Protein AF-A0A2J0KK54-F1 (afdb_monomer_lite)

Structure (mmCIF, N/CA/C/O backbone):
data_AF-A0A2J0KK54-F1
#
_entry.id   AF-A0A2J0KK54-F1
#
loop_
_atom_site.group_PDB
_atom_site.id
_atom_site.type_symbol
_atom_site.label_atom_id
_atom_site.label_alt_id
_atom_site.label_comp_id
_atom_site.label_asym_id
_atom_site.label_entity_id
_atom_site.label_seq_id
_atom_site.pdbx_PDB_ins_code
_atom_site.Cartn_x
_atom_site.Cartn_y
_atom_site.Cartn_z
_atom_site.occupancy
_atom_site.B_iso_or_equiv
_atom_site.auth_seq_id
_atom_site.auth_comp_id
_atom_site.auth_asym_id
_atom_site.auth_atom_id
_atom_site.pdbx_PDB_model_num
ATOM 1 N N . MET A 1 1 ? 7.291 -16.456 -18.354 1.00 47.00 1 MET A N 1
ATOM 2 C CA . MET A 1 1 ? 6.217 -15.866 -17.521 1.00 47.00 1 MET A CA 1
ATOM 3 C C . MET A 1 1 ? 6.483 -14.380 -17.342 1.00 47.00 1 MET A C 1
ATOM 5 O O . MET A 1 1 ? 7.557 -14.022 -16.874 1.00 47.00 1 MET A O 1
ATOM 9 N N . LYS A 1 2 ? 5.552 -13.510 -17.748 1.00 59.16 2 LYS A N 1
ATOM 10 C CA . LYS A 1 2 ? 5.652 -12.063 -17.513 1.00 59.16 2 LYS A CA 1
ATOM 11 C C . LYS A 1 2 ? 5.188 -11.801 -16.078 1.00 59.16 2 LYS A C 1
ATOM 13 O O . LYS A 1 2 ? 4.005 -11.933 -15.786 1.00 59.16 2 LYS A O 1
ATOM 18 N N . TYR A 1 3 ? 6.119 -11.526 -15.168 1.00 72.19 3 TYR A N 1
ATOM 19 C CA . TYR A 1 3 ? 5.769 -11.178 -13.793 1.00 72.19 3 TYR A CA 1
ATOM 20 C C . TYR A 1 3 ? 5.178 -9.764 -13.768 1.00 72.19 3 TYR A C 1
ATOM 22 O O . TYR A 1 3 ? 5.892 -8.787 -13.978 1.00 72.19 3 TYR A O 1
ATOM 30 N N . ASP A 1 4 ? 3.874 -9.658 -13.512 1.00 86.12 4 ASP A N 1
ATOM 31 C CA . ASP A 1 4 ? 3.147 -8.388 -13.393 1.00 86.12 4 ASP A CA 1
ATOM 32 C C . ASP A 1 4 ? 3.416 -7.737 -12.022 1.00 86.12 4 ASP A C 1
ATOM 34 O O . ASP A 1 4 ? 2.584 -7.752 -11.110 1.00 86.12 4 ASP A O 1
ATOM 38 N N . LEU A 1 5 ? 4.651 -7.258 -11.829 1.00 86.94 5 LEU A N 1
ATOM 39 C CA . LEU A 1 5 ? 5.061 -6.599 -10.587 1.00 86.94 5 LEU A CA 1
ATOM 40 C C . LEU A 1 5 ? 4.282 -5.301 -10.354 1.00 86.94 5 LEU A C 1
ATOM 42 O O . LEU A 1 5 ? 3.893 -5.050 -9.218 1.00 86.94 5 LEU A O 1
ATOM 46 N N . GLU A 1 6 ? 4.013 -4.525 -11.403 1.00 88.62 6 GLU A N 1
ATOM 47 C CA . GLU A 1 6 ? 3.280 -3.260 -11.313 1.00 88.62 6 GLU A CA 1
ATOM 48 C C . GLU A 1 6 ? 1.896 -3.447 -10.680 1.00 88.62 6 GLU A C 1
ATOM 50 O O . GLU A 1 6 ? 1.518 -2.768 -9.723 1.00 88.62 6 GLU A O 1
ATOM 55 N N . ASN A 1 7 ? 1.127 -4.419 -11.166 1.00 90.88 7 ASN A N 1
ATOM 56 C CA . ASN A 1 7 ? -0.201 -4.669 -10.626 1.00 90.88 7 ASN A CA 1
ATOM 57 C C . ASN A 1 7 ? -0.139 -5.245 -9.207 1.00 90.88 7 ASN A C 1
ATOM 59 O O . ASN A 1 7 ? -1.011 -4.959 -8.386 1.00 90.88 7 ASN A O 1
ATOM 63 N N . ARG A 1 8 ? 0.890 -6.041 -8.893 1.00 93.62 8 ARG A N 1
ATOM 64 C CA . ARG A 1 8 ? 1.095 -6.592 -7.545 1.00 93.62 8 ARG A CA 1
ATOM 65 C C . ARG A 1 8 ? 1.418 -5.500 -6.531 1.00 93.62 8 ARG A C 1
ATOM 67 O O . ARG A 1 8 ? 0.791 -5.481 -5.473 1.00 93.62 8 ARG A O 1
ATOM 74 N N . THR A 1 9 ? 2.336 -4.586 -6.845 1.00 94.12 9 THR A N 1
ATOM 75 C CA . THR A 1 9 ? 2.688 -3.471 -5.952 1.00 94.12 9 THR A CA 1
ATOM 76 C C . THR A 1 9 ? 1.497 -2.535 -5.757 1.00 94.12 9 THR A C 1
ATOM 78 O O . THR A 1 9 ? 1.165 -2.205 -4.620 1.00 94.12 9 THR A O 1
ATOM 81 N N . ARG A 1 10 ? 0.749 -2.226 -6.825 1.00 92.62 10 ARG A N 1
ATOM 82 C CA . ARG A 1 10 ? -0.490 -1.434 -6.749 1.00 92.62 10 ARG A CA 1
ATOM 83 C C . ARG A 1 10 ? -1.567 -2.085 -5.876 1.00 92.62 10 ARG A C 1
ATOM 85 O O . ARG A 1 10 ? -2.161 -1.416 -5.027 1.00 92.62 10 ARG A O 1
ATOM 92 N N . LYS A 1 11 ? -1.833 -3.384 -6.062 1.00 96.06 11 LYS A N 1
ATOM 93 C CA . LYS A 1 11 ? -2.813 -4.131 -5.249 1.00 96.06 11 LYS A CA 1
ATOM 94 C C . LYS A 1 11 ? -2.405 -4.170 -3.778 1.00 96.06 11 LYS A C 1
ATOM 96 O O . LYS A 1 11 ? -3.257 -3.969 -2.916 1.00 96.06 11 LYS A O 1
ATOM 101 N N . PHE A 1 12 ? -1.119 -4.375 -3.501 1.00 95.69 12 PHE A N 1
ATOM 102 C CA . PHE A 1 12 ? -0.582 -4.369 -2.144 1.00 95.69 12 PHE A CA 1
ATOM 103 C C . PHE A 1 12 ? -0.790 -3.016 -1.447 1.00 95.69 12 PHE A C 1
ATOM 105 O O . PHE A 1 12 ? -1.383 -2.977 -0.369 1.00 95.69 12 PHE A O 1
ATOM 112 N N . SER A 1 13 ? -0.403 -1.902 -2.080 1.00 94.75 13 SER A N 1
ATOM 113 C CA . SER A 1 13 ? -0.601 -0.562 -1.509 1.00 94.75 13 SER A CA 1
ATOM 114 C C . SER A 1 13 ? -2.079 -0.267 -1.232 1.00 94.75 13 SER A C 1
ATOM 116 O O . SER A 1 13 ? -2.425 0.216 -0.153 1.00 94.75 13 SER A O 1
ATOM 118 N N . LYS A 1 14 ? -2.973 -0.627 -2.165 1.00 96.12 14 LYS A N 1
ATOM 119 C CA . LYS A 1 14 ? -4.424 -0.466 -1.985 1.00 96.12 14 LYS A CA 1
ATOM 120 C C . LYS A 1 14 ? -4.951 -1.283 -0.801 1.00 96.12 14 LYS A C 1
ATOM 122 O O . LYS A 1 14 ? -5.741 -0.762 -0.018 1.00 96.12 14 LYS A O 1
ATOM 127 N N . ALA A 1 15 ? -4.503 -2.530 -0.650 1.00 97.81 15 ALA A N 1
ATOM 128 C CA . ALA A 1 15 ? -4.910 -3.393 0.455 1.00 97.81 15 ALA A CA 1
ATOM 129 C C . ALA A 1 15 ? -4.469 -2.832 1.817 1.00 97.81 15 ALA A C 1
ATOM 131 O O . ALA A 1 15 ? -5.267 -2.818 2.752 1.00 97.81 15 ALA A O 1
ATOM 132 N N . ILE A 1 16 ? -3.242 -2.303 1.921 1.00 97.44 16 ILE A N 1
ATOM 133 C CA . ILE A 1 16 ? -2.750 -1.672 3.156 1.00 97.44 16 ILE A CA 1
ATOM 134 C C . ILE A 1 16 ? -3.574 -0.435 3.511 1.00 97.44 16 ILE A C 1
ATOM 136 O O . ILE A 1 16 ? -3.992 -0.297 4.658 1.00 97.44 16 ILE A O 1
ATOM 140 N N . ILE A 1 17 ? -3.868 0.438 2.544 1.00 96.31 17 ILE A N 1
ATOM 141 C CA . ILE A 1 17 ? -4.705 1.623 2.787 1.00 96.31 17 ILE A CA 1
ATOM 142 C C . ILE A 1 17 ? -6.099 1.203 3.272 1.00 96.31 17 ILE A C 1
ATOM 144 O O . ILE A 1 17 ? -6.578 1.709 4.283 1.00 96.31 17 ILE A O 1
ATOM 148 N N . GLN A 1 18 ? -6.733 0.239 2.599 1.00 97.81 18 GLN A N 1
ATOM 149 C CA . GLN A 1 18 ? -8.049 -0.271 2.995 1.00 97.81 18 GLN A CA 1
ATOM 150 C C . GLN A 1 18 ? -8.043 -0.925 4.380 1.00 97.81 18 GLN A C 1
ATOM 152 O O . GLN A 1 18 ? -9.025 -0.812 5.109 1.00 97.81 18 GLN A O 1
ATOM 157 N N . PHE A 1 19 ? -6.960 -1.609 4.749 1.00 96.88 19 PHE A N 1
ATOM 158 C CA . PHE A 1 19 ? -6.782 -2.168 6.085 1.00 96.88 19 PHE A CA 1
ATOM 159 C C . PHE A 1 19 ? -6.653 -1.061 7.138 1.00 96.88 19 PHE A C 1
ATOM 161 O O . PHE A 1 19 ? -7.389 -1.065 8.121 1.00 96.88 19 PHE A O 1
ATOM 168 N N . LEU A 1 20 ? -5.784 -0.075 6.900 1.00 96.31 20 LEU A N 1
ATOM 169 C CA . LEU A 1 20 ? -5.544 1.039 7.818 1.00 96.31 20 LEU A CA 1
ATOM 170 C C . LEU A 1 20 ? -6.793 1.896 8.056 1.00 96.31 20 LEU A C 1
ATOM 172 O O . LEU A 1 20 ? -7.020 2.329 9.181 1.00 96.31 20 LEU A O 1
ATOM 176 N N . LEU A 1 21 ? -7.633 2.093 7.034 1.00 95.50 21 LEU A N 1
ATOM 177 C CA . LEU A 1 21 ? -8.897 2.832 7.155 1.00 95.50 21 LEU A CA 1
ATOM 178 C C . LEU A 1 21 ? -9.918 2.162 8.090 1.00 95.50 21 LEU A C 1
ATOM 180 O O . LEU A 1 21 ? -10.812 2.838 8.589 1.00 95.50 21 LEU A O 1
ATOM 184 N N . LYS A 1 22 ? -9.795 0.853 8.346 1.00 97.00 22 LYS A N 1
ATOM 185 C CA . LYS A 1 22 ? -10.667 0.119 9.281 1.00 97.00 22 LYS A CA 1
ATOM 186 C C . LYS A 1 22 ? -10.200 0.226 10.733 1.00 97.00 22 LYS A C 1
ATOM 188 O O . LYS A 1 22 ? -10.945 -0.133 11.642 1.00 97.00 22 LYS A O 1
ATOM 193 N N . ILE A 1 23 ? -8.971 0.685 10.969 1.00 95.38 23 ILE A N 1
ATOM 194 C CA . ILE A 1 23 ? -8.403 0.789 12.311 1.00 95.38 23 ILE A CA 1
ATOM 195 C C . ILE A 1 23 ? -8.918 2.068 12.972 1.00 95.38 23 ILE A C 1
ATOM 197 O O . ILE A 1 23 ? -8.724 3.172 12.465 1.00 95.38 23 ILE A O 1
ATOM 201 N N . LYS A 1 24 ? -9.525 1.935 14.156 1.00 95.88 24 LYS A N 1
ATOM 202 C CA . LYS A 1 24 ? -9.877 3.092 14.987 1.00 95.88 24 LYS A CA 1
ATOM 203 C C . LYS A 1 24 ? -8.596 3.814 15.417 1.00 95.88 24 LYS A C 1
ATOM 205 O O . LYS A 1 24 ? -7.741 3.224 16.082 1.00 95.88 24 LYS A O 1
ATOM 210 N N . LYS A 1 25 ? -8.461 5.091 15.053 1.00 92.19 25 LYS A N 1
ATOM 211 C CA . LYS A 1 25 ? -7.309 5.911 15.452 1.00 92.19 25 LYS A CA 1
ATOM 212 C C . LYS A 1 25 ? -7.224 6.049 16.972 1.00 92.19 25 LYS A C 1
ATOM 214 O O . LYS A 1 25 ? -8.215 6.333 17.641 1.00 92.19 25 LYS A O 1
ATOM 219 N N . HIS A 1 26 ? -6.015 5.879 17.493 1.00 95.88 26 HIS A N 1
ATOM 220 C CA . HIS A 1 26 ? -5.655 6.055 18.893 1.00 95.88 26 HIS A CA 1
ATOM 221 C C . HIS A 1 26 ? -4.227 6.611 18.977 1.00 95.88 26 HIS A C 1
ATOM 223 O O . HIS A 1 26 ? -3.392 6.296 18.133 1.00 95.88 26 HIS A O 1
ATOM 229 N N . ARG A 1 27 ? -3.889 7.383 20.018 1.00 95.31 27 ARG A N 1
ATOM 230 C CA . ARG A 1 27 ? -2.528 7.950 20.164 1.00 95.31 27 ARG A CA 1
ATOM 231 C C . ARG A 1 27 ? -1.418 6.897 20.072 1.00 95.31 27 ARG A C 1
ATOM 233 O O . ARG A 1 27 ? -0.365 7.162 19.509 1.00 95.31 27 ARG A O 1
ATOM 240 N N . ILE A 1 28 ? -1.676 5.697 20.590 1.00 95.56 28 ILE A N 1
ATOM 241 C CA . ILE A 1 28 ? -0.710 4.587 20.595 1.00 95.56 28 ILE A CA 1
ATOM 242 C C . ILE A 1 28 ? -0.465 4.034 19.180 1.00 95.56 28 ILE A C 1
ATOM 244 O O . ILE A 1 28 ? 0.655 3.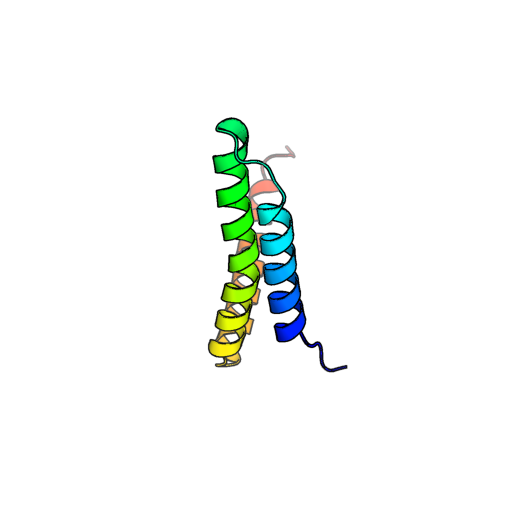643 18.863 1.00 95.56 28 ILE A O 1
ATOM 248 N N . ASN A 1 29 ? -1.486 4.005 18.314 1.00 96.06 29 ASN A N 1
ATOM 249 C CA . ASN A 1 29 ? -1.371 3.388 16.989 1.00 96.06 29 ASN A CA 1
ATOM 250 C C . ASN A 1 29 ? -1.001 4.373 15.870 1.00 96.06 29 ASN A C 1
ATOM 252 O O . ASN A 1 29 ? -0.592 3.931 14.802 1.00 96.06 29 ASN A O 1
ATOM 256 N N . ASP A 1 30 ? -1.048 5.683 16.111 1.00 95.81 30 ASP A N 1
ATOM 257 C CA . ASP A 1 30 ? -0.792 6.701 15.083 1.00 95.81 30 ASP A CA 1
ATOM 258 C C . ASP A 1 30 ? 0.631 6.605 14.486 1.00 95.81 30 ASP A C 1
ATOM 260 O O . ASP A 1 30 ? 0.832 6.631 13.266 1.00 95.81 30 ASP A O 1
ATOM 264 N N . SER A 1 31 ? 1.635 6.355 15.336 1.00 96.69 31 SER A N 1
ATOM 265 C CA . SER A 1 31 ? 3.020 6.114 14.897 1.00 96.69 31 SER A CA 1
ATOM 266 C C . SER A 1 31 ? 3.151 4.827 14.071 1.00 96.69 31 SER A C 1
ATOM 268 O O . SER A 1 31 ? 3.825 4.804 13.041 1.00 96.69 31 SER A O 1
ATOM 270 N N . MET A 1 32 ? 2.456 3.756 14.458 1.00 97.06 32 MET A N 1
ATOM 271 C CA . MET A 1 32 ? 2.476 2.500 13.702 1.00 97.06 32 MET A CA 1
ATOM 272 C C . MET A 1 32 ? 1.791 2.645 12.343 1.00 97.06 32 MET A C 1
ATOM 274 O O . MET A 1 32 ? 2.343 2.204 11.337 1.00 97.06 32 MET A O 1
ATOM 278 N N . ILE A 1 33 ? 0.634 3.311 12.296 1.00 97.19 33 ILE A N 1
ATOM 279 C CA . ILE A 1 33 ? -0.114 3.573 11.062 1.00 97.19 33 ILE A CA 1
ATOM 280 C C . ILE A 1 33 ? 0.747 4.385 10.089 1.00 97.19 33 ILE A C 1
ATOM 282 O O . ILE A 1 33 ? 0.889 4.006 8.925 1.00 97.19 33 ILE A O 1
ATOM 286 N N . SER A 1 34 ? 1.377 5.464 10.566 1.00 95.88 34 SER A N 1
ATOM 287 C CA . SER A 1 34 ? 2.228 6.316 9.725 1.00 95.88 34 SER A CA 1
ATOM 288 C C . SER A 1 34 ? 3.489 5.600 9.219 1.00 95.88 34 SER A C 1
ATOM 290 O O . SER A 1 34 ? 3.904 5.814 8.079 1.00 95.88 34 SER A O 1
ATOM 292 N N . ARG A 1 35 ? 4.088 4.708 10.017 1.00 96.25 35 ARG A N 1
ATOM 293 C CA . ARG A 1 35 ? 5.232 3.889 9.584 1.00 96.25 35 ARG A CA 1
ATOM 294 C C . ARG A 1 35 ? 4.819 2.818 8.581 1.00 96.25 35 ARG A C 1
ATOM 296 O O . ARG A 1 35 ? 5.516 2.638 7.585 1.00 96.25 35 ARG A O 1
ATOM 303 N N . LEU A 1 36 ? 3.688 2.152 8.815 1.00 96.56 36 LEU A N 1
ATOM 304 C CA . LEU A 1 36 ? 3.181 1.099 7.939 1.00 96.56 36 LEU A CA 1
ATOM 305 C C . LEU A 1 36 ? 2.797 1.644 6.563 1.00 96.56 36 LEU A C 1
ATOM 307 O O . LEU A 1 36 ? 3.133 1.038 5.549 1.00 96.56 36 LEU A O 1
ATOM 311 N N . ILE A 1 37 ? 2.128 2.799 6.504 1.00 96.25 37 ILE A N 1
ATOM 312 C CA . ILE A 1 37 ? 1.756 3.379 5.211 1.00 96.25 37 ILE A CA 1
ATOM 313 C C . ILE A 1 37 ? 2.999 3.795 4.416 1.00 96.25 37 ILE A C 1
ATOM 315 O O . ILE A 1 37 ? 3.091 3.488 3.231 1.00 96.25 37 ILE A O 1
ATOM 319 N N . ARG A 1 38 ? 4.009 4.402 5.056 1.00 96.12 38 ARG A N 1
ATOM 320 C CA . ARG A 1 38 ? 5.260 4.785 4.377 1.00 96.12 38 ARG A CA 1
ATOM 321 C C . ARG A 1 38 ? 6.033 3.572 3.864 1.00 96.12 38 ARG A C 1
ATOM 323 O O . ARG A 1 38 ? 6.482 3.591 2.720 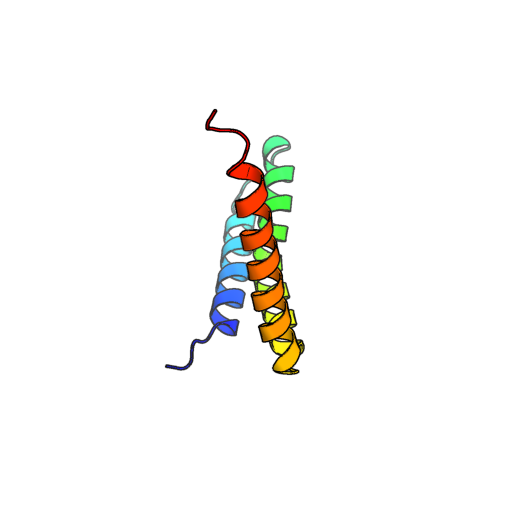1.00 96.12 38 ARG A O 1
ATOM 330 N N . SER A 1 39 ? 6.162 2.515 4.670 1.00 96.31 39 SER A N 1
ATOM 331 C CA . SER A 1 39 ? 6.859 1.298 4.239 1.00 96.31 39 SER A CA 1
ATOM 332 C C . SER A 1 39 ? 6.128 0.609 3.086 1.00 96.31 39 SER A C 1
ATOM 334 O O . SER A 1 39 ? 6.765 0.207 2.115 1.00 96.31 39 SER A O 1
ATOM 336 N N . ALA A 1 40 ? 4.794 0.549 3.129 1.00 95.75 40 ALA A N 1
ATOM 337 C CA . ALA A 1 40 ? 3.998 -0.041 2.060 1.00 95.75 40 ALA A CA 1
ATOM 338 C C . ALA A 1 40 ? 4.074 0.750 0.743 1.00 95.75 40 ALA A C 1
ATOM 340 O O . ALA A 1 40 ? 4.159 0.149 -0.330 1.00 95.75 40 ALA A O 1
ATOM 341 N N . 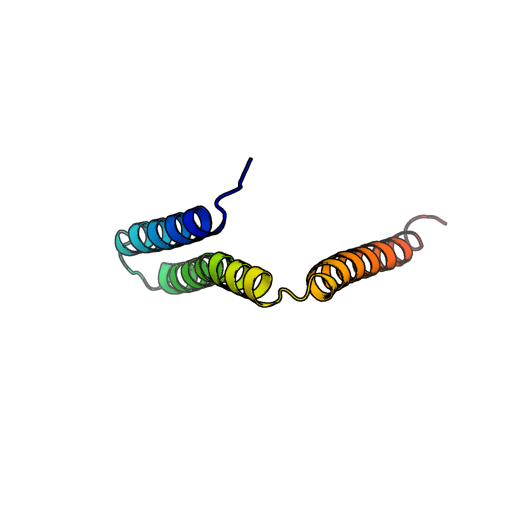MET A 1 41 ? 4.076 2.086 0.804 1.00 93.31 41 MET A N 1
ATOM 342 C CA . MET A 1 41 ? 4.208 2.934 -0.388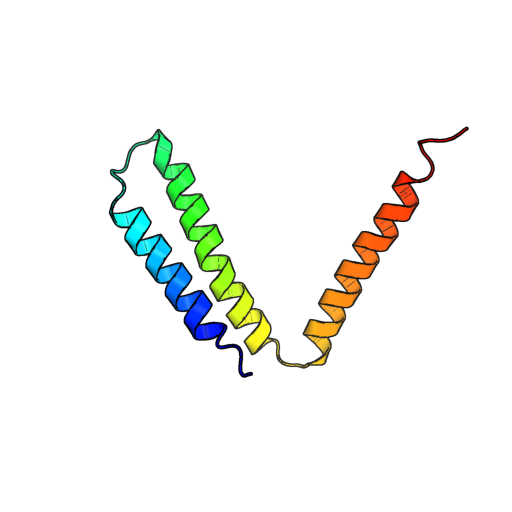 1.00 93.31 41 MET A CA 1
ATOM 343 C C . MET A 1 41 ? 5.622 2.898 -0.984 1.00 93.31 41 MET A C 1
ATOM 345 O O . MET A 1 41 ? 5.761 2.943 -2.207 1.00 93.31 41 MET A O 1
ATOM 349 N N . SER A 1 42 ? 6.662 2.737 -0.155 1.00 95.50 42 SER A N 1
ATOM 350 C CA . SER A 1 42 ? 8.050 2.608 -0.623 1.00 95.50 42 SER A CA 1
ATOM 351 C C . SER A 1 42 ? 8.247 1.413 -1.562 1.00 95.50 42 SER A C 1
ATOM 353 O O . SER A 1 42 ? 9.031 1.509 -2.499 1.00 95.50 42 SER A O 1
ATOM 355 N N . VAL A 1 43 ? 7.495 0.319 -1.401 1.00 93.44 43 VAL A N 1
ATOM 356 C CA . VAL A 1 43 ? 7.569 -0.836 -2.317 1.00 93.44 43 VAL A CA 1
ATOM 357 C C . VAL A 1 43 ? 7.184 -0.448 -3.750 1.00 93.44 43 VAL A C 1
ATOM 359 O O . VAL A 1 43 ? 7.879 -0.810 -4.699 1.00 93.44 43 VAL A O 1
ATOM 362 N N . GLY A 1 44 ? 6.088 0.301 -3.912 1.00 90.38 44 GLY A N 1
ATOM 363 C CA . GLY A 1 44 ? 5.644 0.795 -5.217 1.00 90.38 44 GLY A CA 1
ATOM 364 C C . GLY A 1 44 ? 6.597 1.841 -5.791 1.00 90.38 44 GLY A C 1
ATOM 365 O O . GLY A 1 44 ? 6.958 1.753 -6.961 1.00 90.38 44 GLY A O 1
ATOM 366 N N . ALA A 1 45 ? 7.063 2.775 -4.956 1.00 90.00 45 ALA A N 1
ATOM 367 C CA . ALA A 1 45 ? 8.035 3.791 -5.356 1.00 90.00 45 ALA A CA 1
ATOM 368 C C . ALA A 1 45 ? 9.349 3.163 -5.853 1.00 90.00 45 ALA A C 1
ATOM 370 O O . ALA A 1 45 ? 9.771 3.453 -6.967 1.00 90.00 45 ALA A O 1
ATOM 371 N N . ASN A 1 46 ? 9.923 2.217 -5.102 1.00 90.62 46 ASN A N 1
ATOM 372 C CA . ASN A 1 46 ? 11.147 1.508 -5.485 1.00 90.62 46 ASN A CA 1
ATOM 373 C C . ASN A 1 46 ? 10.974 0.729 -6.797 1.00 90.62 46 ASN A C 1
ATOM 375 O O . ASN A 1 46 ? 11.909 0.633 -7.589 1.00 90.62 46 ASN A O 1
ATOM 379 N N . TYR A 1 47 ? 9.788 0.158 -7.037 1.00 90.25 47 TYR A N 1
ATOM 380 C CA . TYR A 1 47 ? 9.487 -0.495 -8.310 1.00 90.25 47 TYR A CA 1
ATOM 381 C C . TYR A 1 47 ? 9.472 0.509 -9.467 1.00 90.25 47 TYR A C 1
ATOM 383 O O . TYR A 1 47 ? 10.118 0.265 -10.484 1.00 90.25 47 TYR A O 1
ATOM 391 N N . CYS A 1 48 ? 8.780 1.641 -9.307 1.00 86.50 48 CYS A N 1
ATOM 392 C CA . CYS A 1 48 ? 8.752 2.702 -10.311 1.00 86.50 48 CYS A CA 1
ATOM 393 C C . CYS A 1 48 ? 10.153 3.262 -10.581 1.00 86.50 48 CYS A C 1
ATOM 395 O O . CYS A 1 48 ? 10.516 3.441 -11.739 1.00 86.50 48 CYS A O 1
ATOM 397 N N . GLU A 1 49 ? 10.959 3.471 -9.538 1.00 86.00 49 GLU A N 1
ATOM 398 C CA . GLU A 1 49 ? 12.358 3.883 -9.659 1.00 86.00 49 GLU A CA 1
ATOM 399 C C . GLU A 1 49 ? 13.189 2.845 -10.411 1.00 86.00 49 GLU A C 1
ATOM 401 O O . GLU A 1 49 ? 13.913 3.208 -11.326 1.00 86.00 49 GLU A O 1
ATOM 406 N N . ALA A 1 50 ? 13.076 1.554 -10.091 1.00 86.19 50 ALA A N 1
ATOM 407 C CA . ALA A 1 50 ? 13.820 0.507 -10.793 1.00 86.19 50 ALA A CA 1
ATOM 408 C C . ALA A 1 50 ? 13.388 0.366 -12.263 1.00 86.19 50 ALA A C 1
ATOM 410 O O . ALA A 1 50 ? 14.225 0.113 -13.129 1.00 86.19 50 ALA A O 1
ATOM 411 N N . ASN A 1 51 ? 12.093 0.546 -12.541 1.00 82.00 51 ASN A N 1
ATOM 412 C CA . ASN A 1 51 ? 11.539 0.503 -13.890 1.00 82.00 51 ASN A CA 1
ATOM 413 C C . ASN A 1 51 ? 11.919 1.751 -14.709 1.00 82.00 51 ASN A C 1
ATOM 415 O O . ASN A 1 51 ? 12.190 1.630 -15.897 1.00 82.00 51 ASN A O 1
ATOM 419 N N . GLY A 1 52 ? 11.983 2.929 -14.078 1.00 73.38 52 GLY A N 1
ATOM 420 C CA . GLY A 1 52 ? 12.399 4.195 -14.694 1.00 73.38 52 GLY A CA 1
ATOM 421 C C . GLY A 1 52 ? 13.918 4.385 -14.778 1.00 73.38 52 GLY A C 1
ATOM 422 O O . GLY A 1 52 ? 14.410 5.046 -15.687 1.00 73.38 52 GLY A O 1
ATOM 423 N N . ALA A 1 53 ? 14.692 3.741 -13.900 1.00 64.69 53 ALA A N 1
ATOM 424 C CA . ALA A 1 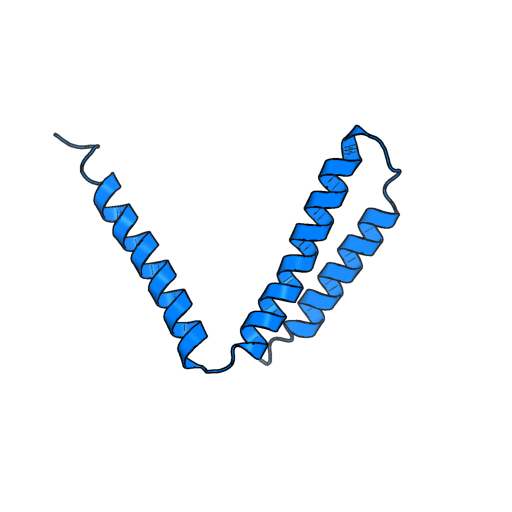53 ? 16.156 3.696 -13.933 1.00 64.69 53 ALA A CA 1
ATOM 425 C C . ALA A 1 53 ? 16.696 2.767 -15.032 1.00 64.69 53 ALA A C 1
ATOM 427 O O . ALA A 1 53 ? 17.863 2.367 -14.990 1.00 64.69 53 ALA A O 1
ATOM 428 N N . SER A 1 54 ? 15.870 2.416 -16.021 1.00 51.50 54 SER A N 1
ATOM 429 C CA . SER A 1 54 ? 16.206 1.588 -17.171 1.00 51.50 54 SER A CA 1
ATOM 430 C C . SER A 1 54 ? 17.187 2.280 -18.132 1.00 51.50 54 SER A C 1
ATOM 432 O O . SER A 1 54 ? 16.924 2.424 -19.319 1.00 51.50 54 SER A O 1
ATOM 434 N N . SER A 1 55 ? 18.384 2.616 -17.652 1.00 52.47 55 SER A N 1
ATOM 435 C CA . SER A 1 55 ? 19.583 2.092 -18.289 1.00 52.47 55 SER A CA 1
ATOM 436 C C . SER A 1 55 ? 19.906 0.775 -17.590 1.00 52.47 55 SER A C 1
ATOM 438 O O . SER A 1 55 ? 20.239 0.742 -16.406 1.00 52.47 55 SER A O 1
ATOM 440 N N . LYS A 1 56 ? 19.821 -0.333 -18.331 1.00 54.78 56 LYS A N 1
ATOM 441 C CA . LYS A 1 56 ? 20.098 -1.721 -17.895 1.00 54.78 56 LYS A CA 1
ATOM 442 C C . LYS A 1 56 ? 21.400 -1.872 -17.076 1.00 54.78 56 LYS A C 1
ATOM 444 O O . LYS A 1 56 ? 21.556 -2.815 -16.307 1.00 54.78 56 LYS A O 1
ATOM 449 N N . LYS A 1 57 ? 22.320 -0.915 -17.225 1.00 54.38 57 LYS A N 1
ATOM 450 C CA . LYS A 1 57 ? 23.614 -0.807 -16.548 1.00 54.38 57 LYS A CA 1
ATOM 451 C C . LYS A 1 57 ? 23.510 -0.439 -15.056 1.00 54.38 57 LYS A C 1
ATOM 453 O O . LYS A 1 57 ? 24.316 -0.922 -14.266 1.00 54.38 57 LYS A O 1
ATOM 458 N N . TYR A 1 58 ? 22.527 0.369 -14.645 1.00 53.19 58 TYR A N 1
ATOM 459 C CA . TYR A 1 58 ? 22.447 0.876 -13.265 1.00 53.19 58 TYR A CA 1
ATOM 460 C C . TYR A 1 58 ? 21.922 -0.178 -12.277 1.00 53.19 58 TYR A C 1
ATOM 462 O O . TYR A 1 58 ? 22.477 -0.349 -11.191 1.00 53.19 58 TYR A O 1
ATOM 470 N N . PHE A 1 59 ? 20.913 -0.955 -12.685 1.00 51.50 59 PHE A N 1
ATOM 471 C CA . PHE A 1 59 ? 20.346 -2.034 -11.866 1.00 51.50 59 PHE A CA 1
ATOM 472 C C . PHE A 1 59 ? 21.380 -3.129 -11.547 1.00 51.50 59 PHE A C 1
ATOM 474 O O . PHE A 1 59 ? 21.519 -3.547 -10.396 1.00 51.50 59 PHE A O 1
ATOM 481 N N . ASN A 1 60 ? 22.176 -3.536 -12.542 1.00 55.25 60 ASN A N 1
ATOM 482 C CA . ASN A 1 60 ? 23.250 -4.513 -12.346 1.00 55.25 60 ASN A CA 1
ATOM 483 C C . ASN A 1 60 ? 24.371 -3.951 -11.459 1.00 55.25 60 ASN A C 1
ATOM 485 O O . ASN A 1 60 ? 24.826 -4.641 -10.548 1.00 55.25 60 ASN A O 1
ATOM 489 N N . ASN A 1 61 ? 24.761 -2.685 -11.650 1.00 58.44 61 ASN A N 1
ATOM 490 C CA . ASN A 1 61 ? 25.788 -2.056 -10.819 1.00 58.44 61 ASN A CA 1
ATOM 491 C C . ASN A 1 61 ? 25.375 -1.948 -9.346 1.00 58.44 61 ASN A C 1
ATOM 493 O O . ASN A 1 61 ? 26.209 -2.199 -8.476 1.00 58.44 61 ASN A O 1
ATOM 497 N N . LYS A 1 62 ? 24.108 -1.630 -9.043 1.00 58.12 62 LYS A N 1
ATOM 498 C CA . LYS A 1 62 ? 23.641 -1.542 -7.651 1.00 58.12 62 LYS A CA 1
ATOM 499 C C . LYS A 1 62 ? 23.611 -2.911 -6.970 1.00 58.12 62 LYS A C 1
ATOM 501 O O . LYS A 1 62 ? 24.106 -3.031 -5.854 1.00 58.12 62 LYS A O 1
ATOM 506 N N . ASN A 1 63 ? 23.142 -3.960 -7.648 1.00 56.88 63 ASN A N 1
ATOM 507 C CA . ASN A 1 63 ? 23.160 -5.320 -7.094 1.00 56.88 63 ASN A CA 1
ATOM 508 C C . ASN A 1 63 ? 24.587 -5.855 -6.879 1.00 56.88 63 ASN A C 1
ATOM 510 O O . ASN A 1 63 ? 24.846 -6.507 -5.869 1.00 56.88 63 ASN A O 1
ATOM 514 N N . ILE A 1 64 ? 25.531 -5.545 -7.777 1.00 58.50 64 ILE A N 1
ATOM 515 C CA . ILE A 1 64 ? 26.954 -5.888 -7.606 1.00 58.50 64 ILE A CA 1
ATOM 516 C C . ILE A 1 64 ? 27.571 -5.097 -6.446 1.00 58.50 64 ILE A C 1
ATOM 518 O O . ILE A 1 64 ? 28.312 -5.660 -5.644 1.00 58.50 64 ILE A O 1
ATOM 522 N N . TYR A 1 65 ? 27.261 -3.804 -6.322 1.00 57.50 65 TYR A N 1
ATOM 523 C CA . TYR A 1 65 ? 27.743 -2.972 -5.218 1.00 57.50 65 TYR A CA 1
ATOM 524 C C . TYR A 1 65 ? 27.255 -3.494 -3.861 1.00 57.50 65 TYR A C 1
ATOM 526 O O . TYR A 1 65 ? 28.067 -3.661 -2.956 1.00 57.50 65 TYR A O 1
ATOM 534 N N . LEU A 1 66 ? 25.967 -3.848 -3.752 1.00 57.78 66 LEU A N 1
ATOM 535 C CA . LEU A 1 66 ? 25.377 -4.443 -2.547 1.00 57.78 66 LEU A CA 1
ATOM 536 C C . LEU A 1 66 ? 25.995 -5.812 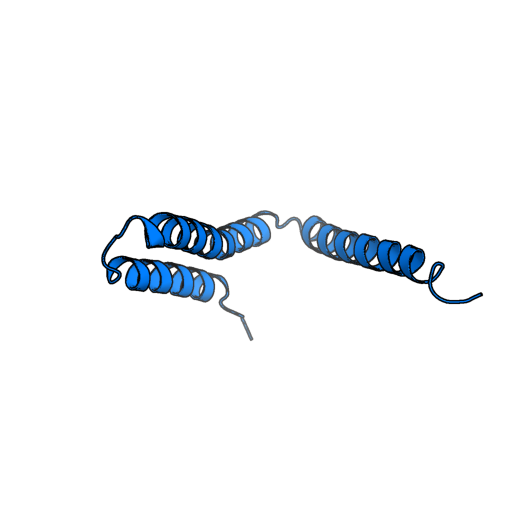-2.196 1.00 57.78 66 LEU A C 1
ATOM 538 O O . LEU A 1 66 ? 26.203 -6.121 -1.024 1.00 57.78 66 LEU A O 1
ATOM 542 N N . GLN A 1 67 ? 26.359 -6.623 -3.195 1.00 58.03 67 GLN A N 1
ATOM 543 C CA . GLN A 1 67 ? 27.111 -7.863 -2.968 1.00 58.03 67 GLN A CA 1
ATOM 544 C C . GLN A 1 67 ? 28.543 -7.595 -2.481 1.00 58.03 67 GLN A C 1
ATOM 546 O O . GLN A 1 67 ? 29.020 -8.292 -1.585 1.00 58.03 67 GLN A O 1
ATOM 551 N N . LYS A 1 68 ? 29.221 -6.568 -3.011 1.00 59.31 68 LYS A N 1
ATOM 552 C CA . LYS A 1 68 ? 30.584 -6.196 -2.596 1.00 59.31 68 LYS A CA 1
ATOM 553 C C . LYS A 1 68 ? 30.645 -5.728 -1.142 1.00 59.31 68 LYS A C 1
ATOM 555 O O . LYS A 1 68 ? 31.507 -6.201 -0.411 1.00 59.31 68 LYS A O 1
ATOM 560 N N . ILE A 1 69 ? 29.716 -4.881 -0.697 1.00 62.59 69 ILE A N 1
ATOM 561 C CA . ILE A 1 69 ? 29.650 -4.453 0.715 1.00 62.59 69 ILE A CA 1
ATOM 562 C C . ILE A 1 69 ? 29.316 -5.616 1.663 1.00 62.59 69 ILE A C 1
ATOM 564 O O . ILE A 1 69 ? 29.954 -5.750 2.704 1.00 62.59 69 ILE A O 1
ATOM 568 N N . ASN A 1 70 ? 28.409 -6.525 1.281 1.00 56.62 70 ASN A N 1
ATOM 569 C CA . ASN A 1 70 ? 28.118 -7.723 2.081 1.00 56.62 70 ASN A CA 1
ATOM 570 C C . ASN A 1 70 ? 29.298 -8.708 2.134 1.00 56.62 70 ASN A C 1
ATOM 572 O O . ASN A 1 70 ? 29.466 -9.419 3.123 1.00 56.62 70 ASN A O 1
ATOM 576 N N . THR A 1 71 ? 30.127 -8.753 1.087 1.00 57.59 71 THR A N 1
ATOM 577 C CA . THR A 1 71 ? 31.328 -9.601 1.050 1.00 57.59 71 THR A CA 1
ATOM 578 C C . THR A 1 71 ? 32.481 -8.973 1.837 1.00 57.59 71 THR A C 1
ATOM 580 O O . THR A 1 71 ? 33.170 -9.694 2.549 1.00 57.59 71 THR A O 1
ATOM 583 N N . GLY A 1 72 ? 32.651 -7.646 1.785 1.00 55.31 72 GLY A N 1
ATOM 584 C CA . GLY A 1 72 ? 33.658 -6.914 2.564 1.00 55.31 72 GLY A CA 1
ATOM 585 C C . GLY A 1 72 ? 33.423 -6.978 4.077 1.00 55.31 72 GLY A C 1
ATOM 586 O O . GLY A 1 72 ? 34.362 -7.219 4.829 1.00 55.31 72 GLY A O 1
ATOM 587 N N . ASN A 1 73 ? 32.167 -6.887 4.527 1.00 51.94 73 ASN A N 1
ATOM 588 C CA . ASN A 1 73 ? 31.836 -7.009 5.954 1.00 51.94 73 ASN A CA 1
ATOM 589 C C . ASN A 1 73 ? 32.045 -8.436 6.505 1.00 51.94 73 ASN A C 1
ATOM 591 O O . ASN A 1 73 ? 32.403 -8.596 7.666 1.00 51.94 73 ASN A O 1
ATOM 595 N N . LYS A 1 74 ? 31.942 -9.484 5.670 1.00 48.03 74 LYS A N 1
ATOM 596 C CA . LYS A 1 74 ? 32.246 -10.879 6.063 1.00 48.03 74 LYS A CA 1
ATOM 597 C C . LYS A 1 74 ? 33.739 -11.185 6.259 1.00 48.03 74 LYS A C 1
ATOM 599 O O . LYS A 1 74 ? 34.066 -12.290 6.702 1.00 48.03 74 LYS A O 1
ATOM 604 N N . VAL A 1 75 ? 34.642 -10.286 5.863 1.00 51.03 75 VAL A N 1
ATOM 605 C CA . VAL A 1 75 ? 36.095 -10.454 6.067 1.00 51.03 75 VAL A CA 1
ATOM 606 C C . VAL A 1 75 ? 36.538 -9.830 7.395 1.00 51.03 75 VAL A C 1
ATOM 608 O O . VAL A 1 75 ? 37.471 -10.334 8.006 1.00 51.03 75 VAL A O 1
ATOM 611 N N . LEU A 1 76 ? 35.829 -8.810 7.891 1.00 49.31 76 LEU A N 1
ATOM 612 C CA . LEU A 1 76 ? 36.144 -8.163 9.170 1.00 49.31 76 LEU A CA 1
ATOM 613 C C . LEU A 1 76 ? 35.659 -8.976 10.385 1.00 49.31 76 LEU A C 1
ATOM 615 O O . LEU A 1 76 ? 36.372 -9.047 11.379 1.00 49.31 76 LEU A O 1
ATOM 619 N N . ASP A 1 77 ? 34.530 -9.688 10.279 1.00 47.56 77 ASP A N 1
ATOM 620 C CA . ASP A 1 77 ? 34.005 -10.512 11.387 1.00 47.56 77 ASP A CA 1
ATOM 621 C C . ASP A 1 77 ? 34.746 -11.850 11.589 1.00 47.56 77 ASP A C 1
ATOM 623 O O . ASP A 1 77 ? 34.599 -12.498 12.626 1.00 47.56 77 ASP A O 1
ATOM 627 N N . ARG A 1 78 ? 35.568 -12.290 10.622 1.00 47.25 78 ARG A N 1
ATOM 628 C CA . ARG A 1 78 ? 36.299 -13.572 10.705 1.00 47.25 78 ARG A CA 1
ATOM 629 C C . ARG A 1 78 ? 37.645 -13.500 11.431 1.00 47.25 78 ARG A C 1
ATOM 631 O O . ARG A 1 78 ? 38.217 -14.549 11.696 1.00 47.25 78 ARG A O 1
ATOM 638 N N . ASN A 1 79 ? 38.109 -12.306 11.805 1.00 46.34 79 ASN A N 1
ATOM 639 C CA . ASN A 1 79 ? 39.381 -12.111 12.514 1.00 46.34 79 ASN A CA 1
ATOM 640 C C . ASN A 1 79 ? 39.221 -11.827 14.022 1.00 46.34 79 ASN A C 1
ATOM 642 O O . ASN A 1 79 ? 40.186 -11.424 14.659 1.00 46.34 79 ASN A O 1
ATOM 646 N N . VAL A 1 80 ? 38.029 -12.017 14.608 1.00 54.66 80 VAL A N 1
ATOM 647 C CA . VAL A 1 80 ? 37.778 -11.737 16.045 1.00 54.66 80 VAL A CA 1
ATOM 648 C C . VAL A 1 80 ? 37.253 -12.965 16.811 1.00 54.66 80 VAL A C 1
ATOM 650 O O . VAL A 1 80 ? 36.768 -12.849 17.928 1.00 54.66 80 VAL A O 1
ATOM 653 N N . SER A 1 81 ? 37.327 -14.171 16.237 1.00 48.72 81 SER A N 1
ATOM 654 C CA . SER A 1 81 ? 36.784 -15.383 16.885 1.00 48.72 81 SER A CA 1
ATOM 655 C C . SER A 1 81 ? 37.688 -16.621 16.854 1.00 48.72 81 SER A C 1
ATOM 657 O O . SER A 1 81 ? 37.210 -17.734 17.061 1.00 48.72 81 SER A O 1
ATOM 659 N N . GLY A 1 82 ? 39.001 -16.459 16.687 1.00 49.28 82 GLY A N 1
ATOM 660 C CA . GLY A 1 82 ? 39.926 -17.576 16.860 1.00 49.28 82 GLY A CA 1
ATOM 661 C C . GLY A 1 82 ? 41.381 -17.143 16.979 1.00 49.28 82 GLY A C 1
ATOM 662 O O . GLY A 1 82 ? 41.946 -16.702 15.985 1.00 49.28 82 GLY A O 1
ATOM 663 N N . VAL A 1 83 ? 41.947 -17.412 18.163 1.00 38.66 83 VAL A N 1
ATOM 664 C CA . VAL A 1 83 ? 43.368 -17.325 18.564 1.00 38.66 83 VAL A CA 1
ATOM 665 C C . VAL A 1 83 ? 43.889 -15.925 18.878 1.00 38.66 83 VAL A C 1
ATOM 667 O O . VAL A 1 83 ? 43.906 -15.058 17.982 1.00 38.66 83 VAL A O 1
#

Radius of gyration: 19.34 Å; chains: 1; bounding box: 54×26×39 Å

pLDDT: mean 77.35, std 19.95, range [38.66, 97.81]

Foldseek 3Di:
DPPPLLVVLVVQLVVLVVVLVPDDDDPVCPVVNVVSNVVSVVSNVVVVCVVVVPPPVPVVVVVVVVVVVVVVVVVVVVVPPDD

Sequence (83 aa):
MKYDLENRTRKFSKAIIQFLLKIKKHRINDSMISRLIRSAMSVGANYCEANGASSKKYFNNKNIYLQKINTGNKVLDRNVSGV

Secondary structure (DSSP, 8-state):
----HHHHHHHHHHHHHHHHTTSPP-HHHHHHHHHHHHHHHHHHHHHHHHHHT--HHHHHHHHHHHHHHHHHHHHHGGGSS--